Protein AF-A0A7L4PPY2-F1 (afdb_monomer_lite)

Radius of gyration: 16.48 Å; chains: 1; bounding box: 42×37×36 Å

Sequence (113 aa):
IPYRKADNPEDILLNRLQERSSSKNKFLLPSSKRNIVNFEDAFNGNDISLKKKLEDFGLSKDSAEYITCPQKEECICKKCQKKYSSSSERIREMRRRLYEIKGFNREVCPYTH

Secondary structure (DSSP, 8-state):
-GGG--SSHHHHHHHHHHHHHHHBTTTB--TT--S---HHHHHTSS-HHHHHHHHHTT--HHHHHHHHGGGSSS-SSS---S---SHHHHHHHHHHHHHHHTT--GGG-----

Foldseek 3Di:
DVLVPDPDPVSSVVVVVVVCVVCDLLPDDPPPDPDDLDLCCLQVNDPVVSVVSCVSSVDDNLLSLVLCQLVDPDRPNVPDPDHDDDPVVSVVSSSVSSCVSSVNDPVPDPPPD

Structure (mmCIF, N/CA/C/O backbone):
data_AF-A0A7L4PPY2-F1
#
_entry.id   AF-A0A7L4PPY2-F1
#
loop_
_atom_site.group_PDB
_atom_site.id
_atom_site.type_symbol
_atom_site.label_atom_id
_atom_site.label_alt_id
_atom_site.label_comp_id
_atom_site.label_asym_id
_atom_site.label_entity_id
_atom_site.label_seq_id
_atom_site.pdbx_PDB_ins_code
_atom_site.Cartn_x
_atom_site.Cartn_y
_atom_site.Cartn_z
_atom_site.occupancy
_atom_site.B_iso_or_equiv
_atom_site.auth_seq_id
_a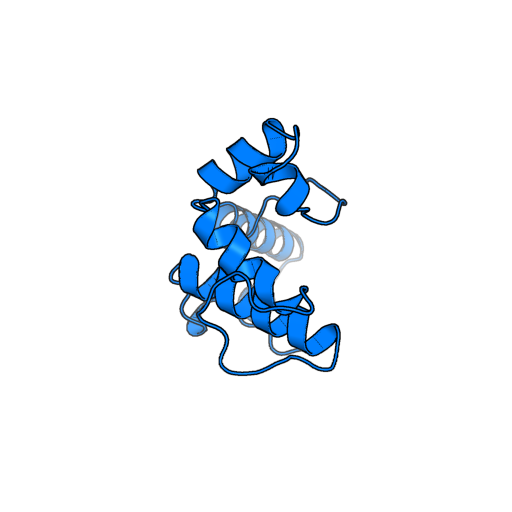tom_site.auth_comp_id
_atom_site.auth_asym_id
_atom_site.auth_atom_id
_atom_site.pdbx_PDB_model_num
ATOM 1 N N . ILE A 1 1 ? 13.261 -20.410 -9.575 1.00 48.38 1 ILE A N 1
ATOM 2 C CA . ILE A 1 1 ? 13.076 -18.979 -9.904 1.00 48.38 1 ILE A CA 1
ATOM 3 C C . ILE A 1 1 ? 13.901 -18.676 -11.152 1.00 48.38 1 ILE A C 1
ATOM 5 O O . ILE A 1 1 ? 15.092 -18.978 -11.113 1.00 48.38 1 ILE A O 1
ATOM 9 N N . PRO A 1 2 ? 13.290 -18.213 -12.255 1.00 47.38 2 PRO A N 1
ATOM 10 C CA . PRO A 1 2 ? 13.907 -18.199 -13.587 1.00 47.38 2 PRO A CA 1
ATOM 11 C C . PRO A 1 2 ? 15.272 -17.489 -13.663 1.00 47.38 2 PRO A C 1
ATOM 13 O O . PRO A 1 2 ? 16.171 -17.998 -14.318 1.00 47.38 2 PRO A O 1
ATOM 16 N N . TYR A 1 3 ? 15.510 -16.433 -12.878 1.00 49.19 3 TYR A N 1
ATOM 17 C CA . TYR A 1 3 ? 16.800 -15.720 -12.834 1.00 49.19 3 TYR A CA 1
ATOM 18 C C . TYR A 1 3 ? 17.972 -16.479 -12.181 1.00 49.19 3 TYR A C 1
ATOM 20 O O . TYR A 1 3 ? 19.083 -15.956 -12.132 1.00 49.19 3 TYR A O 1
ATOM 28 N N . ARG A 1 4 ? 17.754 -17.677 -11.616 1.00 50.81 4 ARG A N 1
ATOM 29 C CA . ARG A 1 4 ? 18.848 -18.531 -11.106 1.00 50.81 4 ARG A CA 1
ATOM 30 C C . ARG A 1 4 ? 19.474 -19.415 -12.196 1.00 50.81 4 ARG A C 1
ATOM 32 O O . ARG A 1 4 ? 20.427 -20.119 -11.893 1.00 50.81 4 ARG A O 1
ATOM 39 N N . LYS A 1 5 ? 18.941 -19.399 -13.424 1.00 55.16 5 LYS A N 1
ATOM 40 C CA . LYS A 1 5 ? 19.455 -20.147 -14.584 1.00 55.16 5 LYS A CA 1
ATOM 41 C C . LYS A 1 5 ? 19.969 -19.187 -15.667 1.00 55.16 5 LYS A C 1
ATOM 43 O O . LYS A 1 5 ? 19.440 -19.181 -16.770 1.00 55.16 5 LYS A O 1
ATOM 48 N N . ALA A 1 6 ? 20.915 -18.321 -15.323 1.00 62.16 6 ALA A N 1
ATOM 49 C CA . ALA A 1 6 ? 21.624 -17.502 -16.305 1.00 62.16 6 ALA A CA 1
ATOM 50 C C . ALA A 1 6 ? 23.102 -17.897 -16.286 1.00 62.16 6 ALA A C 1
ATOM 52 O O . ALA A 1 6 ? 23.649 -18.147 -15.209 1.00 62.16 6 ALA A O 1
ATOM 53 N N . ASP A 1 7 ? 23.710 -17.977 -17.466 1.00 68.88 7 ASP A N 1
ATOM 54 C CA . ASP A 1 7 ? 25.051 -18.540 -17.643 1.00 68.88 7 ASP A CA 1
ATOM 55 C C . ASP A 1 7 ? 26.161 -17.580 -17.197 1.00 68.88 7 ASP A C 1
ATOM 57 O O . ASP A 1 7 ? 27.268 -18.020 -16.886 1.00 68.88 7 ASP A O 1
ATOM 61 N N . ASN A 1 8 ? 25.869 -16.274 -17.108 1.00 77.88 8 ASN A N 1
ATOM 62 C CA . ASN A 1 8 ? 26.826 -15.265 -16.670 1.00 77.88 8 ASN A CA 1
ATOM 63 C C . ASN A 1 8 ? 26.270 -14.353 -15.538 1.00 77.88 8 ASN A C 1
ATOM 65 O O . ASN A 1 8 ? 25.053 -14.184 -15.392 1.00 77.88 8 ASN A O 1
ATOM 69 N N . PRO A 1 9 ? 27.143 -13.744 -14.711 1.00 77.12 9 PRO A N 1
ATOM 70 C CA . PRO A 1 9 ? 26.728 -12.848 -13.625 1.00 77.12 9 PRO A CA 1
ATOM 71 C C . PRO A 1 9 ? 26.066 -11.535 -14.079 1.00 77.12 9 PRO A C 1
ATOM 73 O O . PRO A 1 9 ? 25.251 -10.973 -13.342 1.00 77.12 9 PRO A O 1
ATOM 76 N N . GLU A 1 10 ? 26.408 -11.032 -15.264 1.00 81.50 10 GLU A N 1
ATOM 77 C CA . GLU A 1 10 ? 25.897 -9.767 -15.811 1.00 81.50 10 GLU A CA 1
ATOM 78 C C . GLU A 1 10 ? 24.419 -9.889 -16.213 1.00 81.50 10 GLU A C 1
ATOM 80 O O . GLU A 1 10 ? 23.604 -9.028 -15.880 1.00 81.50 10 GLU A O 1
ATOM 85 N N . ASP A 1 11 ? 24.037 -11.022 -16.788 1.00 78.31 11 ASP A N 1
ATOM 86 C CA . ASP A 1 11 ? 22.679 -11.414 -17.141 1.00 78.31 11 ASP A CA 1
ATOM 87 C C . ASP A 1 11 ? 21.825 -11.585 -15.890 1.00 78.31 11 ASP A C 1
ATOM 89 O O . ASP A 1 11 ? 20.656 -11.202 -15.873 1.00 78.31 11 ASP A O 1
ATOM 93 N N . ILE A 1 12 ? 22.392 -12.102 -14.792 1.00 75.00 12 ILE A N 1
ATOM 94 C CA . ILE A 1 12 ? 21.688 -12.148 -13.502 1.00 75.00 12 ILE A CA 1
ATOM 95 C C . ILE A 1 12 ? 21.349 -10.726 -13.037 1.00 75.00 12 ILE A C 1
ATOM 97 O O . ILE A 1 12 ? 20.238 -10.483 -12.552 1.00 75.00 12 ILE A O 1
ATOM 101 N N . LEU A 1 13 ? 22.283 -9.779 -13.165 1.00 78.00 13 LEU A N 1
ATOM 102 C CA . LEU A 1 13 ? 22.049 -8.382 -12.794 1.00 78.00 13 LEU A CA 1
ATOM 103 C C . LEU A 1 13 ? 21.009 -7.730 -13.710 1.00 78.00 13 LEU A C 1
ATOM 105 O O . LEU A 1 13 ? 20.082 -7.090 -13.205 1.00 78.00 13 LEU A O 1
ATOM 109 N N . LEU A 1 14 ? 21.112 -7.934 -15.024 1.00 81.00 14 LEU A N 1
ATOM 110 C CA . LEU A 1 14 ? 20.196 -7.370 -16.012 1.00 81.00 14 LEU A CA 1
ATOM 111 C C . LEU A 1 14 ? 18.769 -7.912 -15.839 1.00 81.00 14 LEU A C 1
ATOM 113 O O . LEU A 1 14 ? 17.819 -7.132 -15.755 1.00 81.00 14 LEU A O 1
ATOM 117 N N . ASN A 1 15 ? 18.621 -9.229 -15.671 1.00 76.62 15 ASN A N 1
ATOM 118 C CA . ASN A 1 15 ? 17.334 -9.883 -15.431 1.00 76.62 15 ASN A CA 1
ATOM 119 C C . ASN A 1 15 ? 16.685 -9.389 -14.130 1.00 76.62 15 ASN A C 1
ATOM 121 O O . ASN A 1 15 ? 15.493 -9.082 -14.102 1.00 76.62 15 ASN A O 1
ATOM 125 N N . ARG A 1 16 ? 17.469 -9.214 -13.054 1.00 71.88 16 ARG A N 1
ATOM 126 C CA . ARG A 1 16 ? 16.971 -8.612 -11.803 1.00 71.88 16 ARG A CA 1
ATOM 127 C C . ARG A 1 16 ? 16.540 -7.160 -11.986 1.00 71.88 16 ARG A C 1
ATOM 129 O O . ARG A 1 16 ? 15.571 -6.731 -11.359 1.00 71.88 16 ARG A O 1
ATOM 136 N N . LEU A 1 17 ? 17.259 -6.378 -12.790 1.00 77.88 17 LEU A N 1
ATOM 137 C CA . LEU A 1 17 ? 16.894 -4.991 -13.081 1.00 77.88 17 LEU A CA 1
ATOM 138 C C . LEU A 1 17 ? 15.602 -4.914 -13.902 1.00 77.88 17 LEU A C 1
ATOM 140 O O . LEU A 1 17 ? 14.754 -4.079 -13.587 1.00 77.88 17 LEU A O 1
ATOM 144 N N . GLN A 1 18 ? 15.415 -5.806 -14.878 1.00 76.31 18 GLN A N 1
ATOM 145 C CA . GLN A 1 18 ? 14.185 -5.912 -15.668 1.00 76.31 18 GLN A CA 1
ATOM 146 C C . GLN A 1 18 ? 12.982 -6.385 -14.837 1.00 76.31 18 GLN A C 1
ATOM 148 O O . GLN A 1 18 ? 11.899 -5.805 -14.935 1.00 76.31 18 GLN A O 1
ATOM 153 N N . GLU A 1 19 ? 13.141 -7.379 -13.959 1.00 71.50 19 GLU A N 1
ATOM 154 C CA . GLU A 1 19 ? 12.077 -7.771 -13.019 1.00 71.50 19 GLU A CA 1
ATOM 155 C C . GLU A 1 19 ? 11.699 -6.611 -12.092 1.00 71.50 19 GLU A C 1
ATOM 157 O O . GLU A 1 19 ? 10.519 -6.328 -11.866 1.00 71.50 19 GLU A O 1
ATOM 162 N N . ARG A 1 20 ? 12.699 -5.889 -11.571 1.00 69.44 20 ARG A N 1
ATOM 163 C CA . ARG A 1 20 ? 12.456 -4.720 -10.721 1.00 69.44 20 ARG A CA 1
ATOM 164 C C . ARG A 1 20 ? 11.738 -3.616 -11.480 1.00 69.44 20 ARG A C 1
ATOM 166 O O . ARG A 1 20 ? 10.800 -3.053 -10.929 1.00 69.44 20 ARG A O 1
ATOM 173 N N . SER A 1 21 ? 12.155 -3.287 -12.702 1.00 71.56 21 SER A N 1
ATOM 174 C CA . SER A 1 21 ? 11.536 -2.215 -13.488 1.00 71.56 21 SER A CA 1
ATOM 175 C C . SER A 1 21 ? 10.103 -2.560 -13.894 1.00 71.56 21 SER A C 1
ATOM 177 O O . SER A 1 21 ? 9.223 -1.713 -13.760 1.00 71.56 21 SER A O 1
ATOM 179 N N . SER A 1 22 ? 9.849 -3.808 -14.296 1.00 68.94 22 SER A N 1
ATOM 180 C CA . SER A 1 22 ? 8.514 -4.292 -14.666 1.00 68.94 22 SER A CA 1
ATOM 181 C C . SER A 1 22 ? 7.553 -4.381 -13.476 1.00 68.94 22 SER A C 1
ATOM 183 O O . SER A 1 22 ? 6.358 -4.131 -13.642 1.00 68.94 22 SER A O 1
ATOM 185 N N . SER A 1 23 ? 8.062 -4.675 -12.275 1.00 66.44 23 SER A N 1
ATOM 186 C CA . SER A 1 23 ? 7.264 -4.784 -11.042 1.00 66.44 23 SER A CA 1
ATOM 187 C C . SER A 1 23 ? 7.073 -3.453 -10.306 1.00 66.44 23 SER A C 1
ATOM 189 O O . SER A 1 23 ? 6.129 -3.299 -9.519 1.00 66.44 23 SER A O 1
ATOM 191 N N . LYS A 1 24 ? 7.970 -2.485 -10.523 1.00 66.50 24 LYS A N 1
ATOM 192 C CA . LYS A 1 24 ? 7.943 -1.167 -9.879 1.00 66.50 24 LYS A CA 1
ATOM 193 C C . LYS A 1 24 ? 6.678 -0.414 -10.273 1.00 66.50 24 LYS A C 1
ATOM 195 O O . LYS A 1 24 ? 6.273 -0.422 -11.430 1.00 66.50 24 LYS A O 1
ATOM 200 N N . ASN A 1 25 ? 6.047 0.232 -9.299 1.00 64.19 25 ASN A N 1
ATOM 201 C CA . ASN A 1 25 ? 4.787 0.975 -9.426 1.00 64.19 25 ASN A CA 1
ATOM 202 C C . ASN A 1 25 ? 3.546 0.132 -9.790 1.00 64.19 25 ASN A C 1
ATOM 204 O O . ASN A 1 25 ? 2.428 0.552 -9.505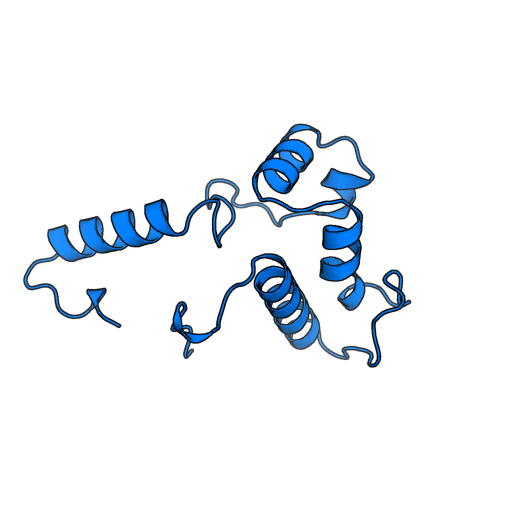 1.00 64.19 25 ASN A O 1
ATOM 208 N N . LYS A 1 26 ? 3.719 -1.074 -10.344 1.00 65.62 26 LYS A N 1
ATOM 209 C CA . LYS A 1 26 ? 2.630 -2.034 -10.561 1.00 65.62 26 LYS A CA 1
ATOM 210 C C . LYS A 1 26 ? 2.331 -2.850 -9.309 1.00 65.62 26 LYS A C 1
ATOM 212 O O . LYS A 1 26 ? 1.171 -2.973 -8.937 1.00 65.62 26 LYS A O 1
ATOM 217 N N . PHE A 1 27 ? 3.364 -3.367 -8.643 1.00 63.84 27 PHE A N 1
ATOM 218 C CA . PHE A 1 27 ? 3.215 -4.312 -7.526 1.00 63.84 27 PHE A CA 1
ATOM 219 C C . PHE A 1 27 ? 4.100 -3.991 -6.325 1.00 63.84 27 PHE A C 1
ATOM 221 O O . PHE A 1 27 ? 3.780 -4.371 -5.200 1.00 63.84 27 PHE A O 1
ATOM 228 N N . LEU A 1 28 ? 5.200 -3.270 -6.547 1.00 66.12 28 LEU A N 1
ATOM 229 C CA . LEU A 1 28 ? 6.131 -2.864 -5.502 1.00 66.12 28 LEU A CA 1
ATOM 230 C C . LEU A 1 28 ? 6.300 -1.348 -5.498 1.00 66.12 28 LEU A C 1
ATOM 232 O O . LEU A 1 28 ? 6.495 -0.726 -6.549 1.00 66.12 28 LEU A O 1
ATOM 236 N N . LEU A 1 29 ? 6.268 -0.765 -4.299 1.00 66.69 29 LEU A N 1
ATOM 237 C CA . LEU A 1 29 ? 6.647 0.629 -4.109 1.00 66.69 29 LEU A CA 1
ATOM 238 C C . LEU A 1 29 ? 8.135 0.815 -4.461 1.00 66.69 29 LEU A C 1
ATOM 240 O O . LEU A 1 29 ? 8.941 -0.096 -4.238 1.00 66.69 29 LEU A O 1
ATOM 244 N N . PRO A 1 30 ? 8.530 1.978 -5.009 1.00 59.66 30 PRO A N 1
ATOM 245 C CA . PRO A 1 30 ? 9.926 2.276 -5.307 1.00 59.66 30 PRO A CA 1
ATOM 246 C C . PRO A 1 30 ? 10.827 2.052 -4.086 1.00 59.66 30 PRO A C 1
ATOM 248 O O . PRO A 1 30 ? 10.632 2.676 -3.046 1.00 59.66 30 PRO A O 1
ATOM 251 N N . SER A 1 31 ? 11.871 1.230 -4.229 1.00 53.44 31 SER A N 1
ATOM 252 C CA . SER A 1 31 ? 12.838 0.931 -3.156 1.00 53.44 31 SER A CA 1
ATOM 253 C C . SER A 1 31 ? 13.709 2.127 -2.735 1.00 53.44 31 SER A C 1
ATOM 255 O O . SER A 1 31 ? 14.620 1.973 -1.927 1.00 53.44 31 SER A O 1
ATOM 257 N N . SER A 1 32 ? 13.497 3.308 -3.323 1.00 49.28 32 SER A N 1
ATOM 258 C CA . SER A 1 32 ? 14.324 4.499 -3.118 1.00 49.28 32 SER A CA 1
ATOM 259 C C . SER A 1 32 ? 14.094 5.195 -1.775 1.00 49.28 32 SER A C 1
ATOM 261 O O . SER A 1 32 ? 14.885 6.064 -1.418 1.00 49.28 32 SER A O 1
ATOM 263 N N . LYS A 1 33 ? 13.081 4.807 -0.989 1.00 50.06 33 LYS A N 1
ATOM 264 C CA . LYS A 1 33 ? 13.024 5.160 0.436 1.00 50.06 33 LYS A CA 1
ATOM 265 C C . LYS A 1 33 ? 13.443 3.950 1.275 1.00 50.06 33 LYS A C 1
ATOM 267 O O . LYS A 1 33 ? 12.774 2.925 1.274 1.00 50.06 33 LYS A O 1
ATOM 272 N N . ARG A 1 34 ? 14.527 4.117 2.043 1.00 48.44 34 ARG A N 1
ATOM 273 C CA . ARG A 1 34 ? 14.917 3.239 3.166 1.00 48.44 34 ARG A CA 1
ATOM 274 C C . ARG A 1 34 ? 13.982 3.382 4.381 1.00 48.44 34 ARG A C 1
ATOM 276 O O . ARG A 1 34 ? 14.186 2.707 5.382 1.00 48.44 34 ARG A O 1
ATOM 283 N N . ASN A 1 35 ? 12.979 4.259 4.298 1.00 54.38 35 ASN A N 1
ATOM 284 C CA . ASN A 1 35 ? 12.079 4.584 5.399 1.00 54.38 35 ASN A CA 1
ATOM 285 C C . ASN A 1 35 ? 10.779 3.787 5.290 1.00 54.38 35 ASN A C 1
ATOM 287 O O . ASN A 1 35 ? 10.243 3.599 4.196 1.00 54.38 35 ASN A O 1
ATOM 291 N N . ILE A 1 36 ? 10.279 3.355 6.447 1.00 65.19 36 ILE A N 1
ATOM 292 C CA . ILE A 1 36 ? 8.992 2.675 6.600 1.00 65.19 36 ILE A CA 1
ATOM 293 C C . ILE A 1 36 ? 7.897 3.554 5.981 1.00 65.19 36 ILE A C 1
ATOM 295 O O . ILE A 1 36 ? 7.839 4.757 6.228 1.00 65.19 36 ILE A O 1
ATOM 299 N N . VAL A 1 37 ? 7.047 2.960 5.143 1.00 73.62 37 VAL A N 1
ATOM 300 C CA . VAL A 1 37 ? 5.909 3.660 4.535 1.00 73.62 37 VAL A CA 1
ATOM 301 C C . VAL A 1 37 ? 4.896 3.959 5.636 1.00 73.62 37 VAL A C 1
ATOM 303 O O . VAL A 1 37 ? 4.268 3.035 6.152 1.00 73.62 37 VAL A O 1
ATOM 306 N N . ASN A 1 38 ? 4.741 5.235 5.993 1.00 80.69 38 ASN A N 1
ATOM 307 C CA . ASN A 1 38 ? 3.708 5.674 6.922 1.00 80.69 38 ASN A CA 1
ATOM 308 C C . ASN A 1 38 ? 2.476 6.152 6.145 1.00 80.69 38 ASN A C 1
ATOM 310 O O . ASN A 1 38 ? 2.452 7.250 5.593 1.00 80.69 38 ASN A O 1
ATOM 314 N N . PHE A 1 39 ? 1.456 5.299 6.081 1.00 80.12 39 PHE A N 1
ATOM 315 C CA . PHE A 1 39 ? 0.194 5.621 5.420 1.00 80.12 39 PHE A CA 1
ATOM 316 C C . PHE A 1 39 ? -0.597 6.704 6.163 1.00 80.12 39 PHE A C 1
ATOM 318 O O . PHE A 1 39 ? -1.306 7.475 5.522 1.00 80.12 39 PHE A O 1
ATOM 325 N N . GLU A 1 40 ? -0.475 6.790 7.489 1.00 78.44 40 GLU A N 1
ATOM 326 C CA . GLU A 1 40 ? -1.197 7.803 8.264 1.00 78.44 40 GLU A CA 1
ATOM 327 C C . GLU A 1 40 ? -0.652 9.195 7.970 1.00 78.44 40 GLU A C 1
ATOM 329 O O . GLU A 1 40 ? -1.423 10.083 7.618 1.00 78.44 40 GLU A O 1
ATOM 334 N N . ASP A 1 41 ? 0.671 9.366 7.988 1.00 81.50 41 ASP A N 1
ATOM 335 C CA . ASP A 1 41 ? 1.300 10.650 7.650 1.00 81.50 41 ASP A CA 1
ATOM 336 C C . ASP A 1 41 ? 1.031 11.064 6.197 1.00 81.50 41 ASP A C 1
ATOM 338 O O . ASP A 1 41 ? 0.952 12.254 5.892 1.00 81.50 41 ASP A O 1
ATOM 342 N N . ALA A 1 42 ? 0.874 10.088 5.297 1.00 82.25 42 ALA A N 1
ATOM 343 C CA . ALA A 1 42 ? 0.583 10.343 3.893 1.00 82.25 42 ALA A CA 1
ATOM 344 C C . ALA A 1 42 ? -0.860 10.821 3.659 1.00 82.25 42 ALA A C 1
ATOM 346 O O . ALA A 1 42 ? -1.081 11.728 2.862 1.00 82.25 42 ALA A O 1
ATOM 347 N N . PHE A 1 43 ? -1.853 10.209 4.315 1.00 82.38 43 PHE A N 1
ATOM 348 C CA . PHE A 1 43 ? -3.271 10.492 4.039 1.00 82.38 43 PHE A CA 1
ATOM 349 C C . PHE A 1 43 ? -3.948 11.415 5.057 1.00 82.38 43 PHE A C 1
ATOM 351 O O . PHE A 1 43 ? -4.932 12.069 4.709 1.00 82.38 43 PHE A O 1
ATOM 358 N N . ASN A 1 44 ? -3.434 11.478 6.285 1.00 79.50 44 ASN A N 1
ATOM 359 C CA . ASN A 1 44 ? -3.946 12.319 7.370 1.00 79.50 44 ASN A CA 1
ATOM 360 C C . ASN A 1 44 ? -2.940 13.396 7.813 1.00 79.50 44 ASN A C 1
ATOM 362 O O . ASN A 1 44 ? -3.335 14.341 8.490 1.00 79.50 44 ASN A O 1
ATOM 366 N N . GLY A 1 45 ? -1.662 13.255 7.452 1.00 79.12 45 GLY A N 1
ATOM 367 C CA . GLY A 1 45 ? -0.613 14.234 7.730 1.00 79.12 45 GLY A CA 1
ATOM 368 C C . GLY A 1 45 ? -0.302 15.151 6.542 1.00 79.12 45 GLY A C 1
ATOM 369 O O . GLY A 1 45 ? -1.095 15.311 5.615 1.00 79.12 45 GLY A O 1
ATOM 370 N N . ASN A 1 46 ? 0.892 15.750 6.579 1.00 80.50 46 ASN A N 1
ATOM 371 C CA . ASN A 1 46 ? 1.351 16.748 5.605 1.00 80.50 46 ASN A CA 1
ATOM 372 C C . ASN A 1 46 ? 2.375 16.205 4.581 1.00 80.50 46 ASN A C 1
ATOM 374 O O . ASN A 1 46 ? 2.965 16.997 3.843 1.00 80.50 46 ASN A O 1
ATOM 378 N N . ASP A 1 47 ? 2.623 14.887 4.497 1.00 84.12 47 ASP A N 1
ATOM 379 C CA . ASP A 1 47 ? 3.570 14.330 3.508 1.00 84.12 47 ASP A CA 1
ATOM 380 C C . ASP A 1 47 ? 2.917 14.200 2.118 1.00 84.12 47 ASP A C 1
ATOM 382 O O . ASP A 1 47 ? 2.581 13.114 1.639 1.00 84.12 47 ASP A O 1
ATOM 386 N N . ILE A 1 48 ? 2.767 15.344 1.443 1.00 83.56 48 ILE A N 1
ATOM 387 C CA . ILE A 1 48 ? 2.182 15.456 0.097 1.00 83.56 48 ILE A CA 1
ATOM 388 C C . ILE A 1 48 ? 2.980 14.636 -0.932 1.00 83.56 48 ILE A C 1
ATOM 390 O O . ILE A 1 48 ? 2.406 14.070 -1.864 1.00 83.56 48 ILE A O 1
ATOM 394 N N . SER A 1 49 ? 4.306 14.532 -0.771 1.00 83.38 49 SER A N 1
ATOM 395 C CA . SER A 1 49 ? 5.153 13.760 -1.689 1.00 83.38 49 SER A CA 1
ATOM 396 C C . SER A 1 49 ? 4.863 12.267 -1.596 1.00 83.38 49 SER A C 1
ATOM 398 O O . SER A 1 49 ? 4.792 11.579 -2.619 1.00 83.38 49 SER A O 1
ATOM 400 N N . LEU A 1 50 ? 4.713 11.753 -0.373 1.00 82.44 50 LEU A N 1
ATOM 401 C CA . LEU A 1 50 ? 4.352 10.362 -0.146 1.00 82.44 50 LEU A CA 1
ATOM 402 C C . LEU A 1 50 ? 2.915 10.098 -0.586 1.00 82.44 50 LEU A C 1
ATOM 404 O O . LEU A 1 50 ? 2.696 9.118 -1.293 1.00 82.44 50 LEU A O 1
ATOM 408 N N . LYS A 1 51 ? 1.979 10.997 -0.260 1.00 85.50 51 LYS A N 1
ATOM 409 C CA . LYS A 1 51 ? 0.586 10.918 -0.707 1.00 85.50 51 LYS A CA 1
ATOM 410 C C . LYS A 1 51 ? 0.488 10.734 -2.218 1.00 85.50 51 LYS A C 1
ATOM 412 O O . LYS A 1 51 ? -0.032 9.718 -2.667 1.00 85.50 51 LYS A O 1
ATOM 417 N N . LYS A 1 52 ? 1.082 11.651 -2.990 1.00 84.25 52 LYS A N 1
ATOM 418 C CA . LYS A 1 52 ? 1.038 11.611 -4.457 1.00 84.25 52 LYS A CA 1
ATOM 419 C C . LYS A 1 52 ? 1.602 10.303 -5.011 1.00 84.25 52 LYS A C 1
ATOM 421 O O . LYS A 1 52 ? 1.034 9.727 -5.921 1.00 84.25 52 LYS A O 1
ATOM 426 N N . LYS A 1 53 ? 2.680 9.776 -4.423 1.00 81.31 53 LYS A N 1
ATOM 427 C CA . LYS A 1 53 ? 3.253 8.486 -4.843 1.00 81.31 53 LYS A CA 1
ATOM 428 C C . LYS A 1 53 ? 2.349 7.301 -4.533 1.00 81.31 53 LYS A C 1
ATOM 430 O O . LYS A 1 53 ? 2.338 6.349 -5.304 1.00 81.31 53 LYS A O 1
ATOM 435 N N . LEU A 1 54 ? 1.662 7.312 -3.392 1.00 83.75 54 LEU A N 1
ATOM 436 C CA . LEU A 1 54 ? 0.706 6.261 -3.046 1.00 83.75 54 LEU A CA 1
ATOM 437 C C . LEU A 1 54 ? -0.519 6.332 -3.965 1.00 83.75 54 LEU A C 1
ATOM 439 O O . LEU A 1 54 ? -0.977 5.291 -4.425 1.00 83.75 54 LEU A O 1
ATOM 443 N N . GLU A 1 55 ? -0.970 7.537 -4.312 1.00 85.69 55 GLU A N 1
ATOM 444 C CA . GLU A 1 55 ? -2.023 7.765 -5.307 1.00 85.69 55 GLU A CA 1
ATOM 445 C C . GLU A 1 55 ? -1.589 7.313 -6.711 1.00 85.69 55 GLU A C 1
ATOM 447 O O . GLU A 1 55 ? -2.316 6.556 -7.349 1.00 85.69 55 GLU A O 1
ATOM 452 N N . ASP A 1 56 ? -0.372 7.653 -7.156 1.00 82.81 56 ASP A N 1
ATOM 453 C CA . ASP A 1 56 ? 0.231 7.156 -8.406 1.00 82.81 56 ASP A CA 1
ATOM 454 C C . ASP A 1 56 ? 0.381 5.622 -8.386 1.00 82.81 56 ASP A C 1
ATOM 456 O O . ASP A 1 56 ? 0.299 4.947 -9.414 1.00 82.81 56 ASP A O 1
ATOM 460 N N . PHE A 1 57 ? 0.583 5.047 -7.197 1.00 79.12 57 PHE A N 1
ATOM 461 C CA . PHE A 1 57 ? 0.585 3.604 -6.970 1.00 79.12 57 PHE A CA 1
ATOM 462 C C . PHE A 1 57 ? -0.833 3.003 -6.951 1.00 79.12 57 PHE A C 1
ATOM 464 O O . PHE A 1 57 ? -0.981 1.786 -6.836 1.00 79.12 57 PHE A O 1
ATOM 471 N N . GLY A 1 58 ? -1.885 3.805 -7.101 1.00 81.19 58 GLY A N 1
ATOM 472 C CA . GLY A 1 58 ? -3.282 3.374 -7.120 1.00 81.19 58 GLY A CA 1
ATOM 473 C C . GLY A 1 58 ? -3.870 3.105 -5.736 1.00 81.19 58 GLY A C 1
ATOM 474 O O . GLY A 1 58 ? -4.798 2.309 -5.619 1.00 81.19 58 GLY A O 1
ATOM 475 N N . LEU A 1 59 ? -3.320 3.709 -4.682 1.00 86.25 59 LEU A N 1
ATOM 476 C CA . LEU A 1 59 ? -3.861 3.625 -3.329 1.00 86.25 59 LEU A CA 1
ATOM 477 C C . LEU A 1 59 ? -4.617 4.902 -2.984 1.00 86.25 59 LEU A C 1
ATOM 479 O O . LEU A 1 59 ? -4.054 5.993 -2.976 1.00 86.25 59 LEU A O 1
ATOM 483 N N . SER A 1 60 ? -5.890 4.735 -2.643 1.00 87.50 60 SER A N 1
ATOM 484 C CA . SER A 1 60 ? -6.705 5.778 -2.029 1.00 87.50 60 SER A CA 1
ATOM 485 C C . SER A 1 60 ? -6.545 5.784 -0.509 1.00 87.50 60 SER A C 1
ATOM 487 O O . SER A 1 60 ? -6.030 4.829 0.082 1.00 87.50 60 SER A O 1
ATOM 489 N N . LYS A 1 61 ? -7.068 6.830 0.137 1.00 86.44 61 LYS A N 1
ATOM 490 C CA . LYS A 1 61 ? -7.187 6.892 1.597 1.00 86.44 61 LYS A CA 1
ATOM 491 C C . LYS A 1 61 ? -7.920 5.668 2.163 1.00 86.44 61 LYS A C 1
ATOM 493 O O . LYS A 1 61 ? -7.379 4.993 3.031 1.00 86.44 61 LYS A O 1
ATOM 498 N N . ASP A 1 62 ? -9.068 5.304 1.593 1.00 87.44 62 ASP A N 1
ATOM 499 C CA . ASP A 1 62 ? -9.844 4.129 2.022 1.00 87.44 62 ASP A CA 1
ATOM 500 C C . ASP A 1 62 ? -9.050 2.822 1.884 1.00 87.44 62 ASP A C 1
ATOM 502 O O . ASP A 1 62 ? -9.103 1.937 2.741 1.00 87.44 62 ASP A O 1
ATOM 506 N N . SER A 1 63 ? -8.276 2.703 0.800 1.00 87.38 63 SER A N 1
ATOM 507 C CA . SER A 1 63 ? -7.401 1.552 0.561 1.00 87.38 63 SER A CA 1
ATOM 508 C C . SER A 1 63 ? -6.299 1.481 1.614 1.00 87.38 63 SER A C 1
ATOM 510 O O . SER A 1 63 ? -5.987 0.406 2.122 1.00 87.38 63 SER A O 1
ATOM 512 N N . ALA A 1 64 ? -5.726 2.629 1.971 1.00 85.94 64 ALA A N 1
ATOM 513 C CA . ALA A 1 64 ? -4.695 2.736 2.987 1.00 85.94 64 ALA A CA 1
ATOM 514 C C . ALA A 1 64 ? -5.228 2.404 4.385 1.00 85.94 64 ALA A C 1
ATOM 516 O O . ALA A 1 64 ? -4.601 1.613 5.083 1.00 85.94 64 ALA A O 1
ATOM 517 N N . GLU A 1 65 ? -6.403 2.911 4.764 1.00 88.38 65 GLU A N 1
ATOM 518 C CA . GLU A 1 65 ? -7.076 2.565 6.024 1.00 88.38 65 GLU A CA 1
ATOM 519 C C . GLU A 1 65 ? -7.415 1.073 6.090 1.00 88.38 65 GLU A C 1
ATOM 521 O O . GLU A 1 65 ? -7.228 0.415 7.117 1.00 88.38 65 GLU A O 1
ATOM 526 N N . TYR A 1 66 ? -7.857 0.493 4.973 1.00 89.69 66 TYR A N 1
ATOM 527 C CA . TYR A 1 66 ? -8.052 -0.946 4.875 1.00 89.69 66 TYR A CA 1
ATOM 528 C C . TYR A 1 66 ? -6.741 -1.718 5.069 1.00 89.69 66 TYR A C 1
ATOM 530 O O . TYR A 1 66 ? -6.726 -2.700 5.818 1.00 89.69 66 TYR A O 1
ATOM 538 N N . ILE A 1 67 ? -5.643 -1.278 4.446 1.00 87.94 67 ILE A N 1
ATOM 539 C CA . ILE A 1 67 ? -4.323 -1.901 4.591 1.00 87.94 67 ILE A CA 1
ATOM 540 C C . ILE A 1 67 ? -3.821 -1.786 6.030 1.00 87.94 67 ILE A C 1
ATOM 542 O O . ILE A 1 67 ? -3.370 -2.795 6.557 1.00 87.94 67 ILE A O 1
ATOM 546 N N . THR A 1 68 ? -3.898 -0.618 6.675 1.00 87.94 68 THR A N 1
ATOM 547 C CA . THR A 1 68 ? -3.318 -0.372 8.010 1.00 87.94 68 THR A CA 1
ATOM 548 C C . THR A 1 68 ? -4.183 -0.825 9.170 1.00 87.94 68 THR A C 1
ATOM 550 O O . THR A 1 68 ? -3.659 -1.007 10.267 1.00 87.94 68 THR A O 1
ATOM 553 N N . CYS A 1 69 ? -5.475 -1.082 8.957 1.00 89.12 69 CYS A N 1
ATOM 554 C CA . CYS A 1 69 ? -6.386 -1.520 10.012 1.00 89.12 69 CYS A CA 1
ATOM 555 C C . CYS A 1 69 ? -5.858 -2.668 10.906 1.00 89.12 69 CYS A C 1
ATOM 557 O O . CYS A 1 69 ? -6.098 -2.597 12.109 1.00 89.12 69 CYS A O 1
ATOM 559 N N . PRO A 1 70 ? -5.117 -3.690 10.419 1.00 88.38 70 PRO A N 1
ATOM 560 C CA . PRO A 1 70 ? -4.520 -4.716 11.280 1.00 88.38 70 PRO A CA 1
ATOM 561 C C . PRO A 1 70 ? -3.558 -4.183 12.354 1.00 88.38 70 PRO A C 1
ATOM 563 O O . PRO A 1 70 ? -3.311 -4.886 13.329 1.00 88.38 70 PRO A O 1
ATOM 566 N N . GLN A 1 71 ? -2.990 -2.984 12.184 1.00 85.69 71 GLN A N 1
ATOM 567 C CA . GLN A 1 71 ? -2.101 -2.346 13.164 1.00 85.69 71 GLN A CA 1
ATOM 568 C C . GLN A 1 71 ? -2.847 -1.631 14.295 1.00 85.69 71 GLN A C 1
ATOM 570 O O . GLN A 1 71 ? -2.216 -1.276 15.287 1.00 85.69 71 GLN A O 1
ATOM 575 N N . LYS A 1 72 ? -4.157 -1.404 14.157 1.00 84.06 72 LYS A N 1
ATOM 576 C CA . LYS A 1 72 ? -4.974 -0.693 15.143 1.00 84.06 72 LYS A CA 1
ATOM 577 C C . LYS A 1 72 ? -5.621 -1.669 16.124 1.00 84.06 72 LYS A C 1
ATOM 579 O O . LYS A 1 72 ? -5.946 -2.801 15.768 1.00 84.06 72 LYS A O 1
ATOM 584 N N . GLU A 1 73 ? -5.813 -1.222 17.364 1.00 81.19 73 GLU A N 1
ATOM 585 C CA . GLU A 1 73 ? -6.503 -2.009 18.399 1.00 81.19 73 GLU A CA 1
ATOM 586 C C . GLU A 1 73 ? -7.994 -2.202 18.079 1.00 81.19 73 GLU A C 1
ATOM 588 O O . GLU A 1 73 ? -8.578 -3.262 18.355 1.00 81.19 73 GLU A O 1
ATOM 593 N N . GLU A 1 74 ? -8.577 -1.191 17.432 1.00 84.88 74 GLU A N 1
ATOM 594 C CA . GLU A 1 74 ? -9.955 -1.153 16.958 1.00 84.88 74 GLU A CA 1
ATOM 595 C C . GLU A 1 74 ? -10.030 -1.235 15.429 1.00 84.88 74 GLU A C 1
ATOM 597 O O . GLU A 1 74 ? -9.166 -0.741 14.697 1.00 84.88 74 GLU A O 1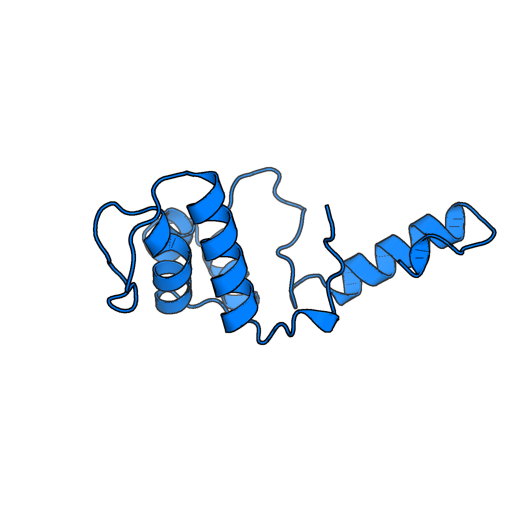
ATOM 602 N N . CYS A 1 75 ? -11.084 -1.881 14.921 1.00 85.44 75 CYS A N 1
ATOM 603 C CA . CYS A 1 75 ? -11.279 -2.015 13.483 1.00 85.44 75 CYS A CA 1
ATOM 604 C C . CYS A 1 75 ? -11.800 -0.706 12.879 1.00 85.44 75 CYS A C 1
ATOM 606 O O . CYS A 1 75 ? -12.982 -0.395 12.986 1.00 85.44 75 CYS A O 1
ATOM 608 N N . ILE A 1 76 ? -10.931 0.004 12.162 1.00 84.38 76 ILE A N 1
ATOM 609 C CA . ILE A 1 76 ? -11.298 1.234 11.446 1.00 84.38 76 ILE A CA 1
ATOM 610 C C . ILE A 1 76 ? -11.925 0.965 10.071 1.00 84.38 76 ILE A C 1
ATOM 612 O O . ILE A 1 76 ? -12.783 1.716 9.623 1.00 84.38 76 ILE A O 1
ATOM 616 N N . CYS A 1 77 ? -11.567 -0.141 9.406 1.00 82.88 77 CYS A N 1
ATOM 617 C CA . CYS A 1 77 ? -12.041 -0.413 8.045 1.00 82.88 77 CYS A CA 1
ATOM 618 C C . CYS A 1 77 ? -13.410 -1.107 7.978 1.00 82.88 77 CYS A C 1
ATOM 620 O O . CYS A 1 77 ? -13.889 -1.386 6.881 1.00 82.88 77 CYS A O 1
ATOM 622 N N . LYS A 1 78 ? -14.003 -1.462 9.129 1.00 83.25 78 LYS A N 1
ATOM 623 C CA . LYS A 1 78 ? -15.283 -2.191 9.280 1.00 83.25 78 LYS A CA 1
ATOM 624 C C . LYS A 1 78 ? -15.382 -3.536 8.535 1.00 83.25 78 LYS A C 1
ATOM 626 O O . LYS A 1 78 ? -16.449 -4.133 8.477 1.00 83.25 78 LYS A O 1
ATOM 631 N N . LYS A 1 79 ? -14.273 -4.034 7.978 1.00 82.19 79 LYS A N 1
ATOM 632 C CA . LYS A 1 79 ? -14.188 -5.283 7.198 1.00 82.19 79 LYS A CA 1
ATOM 633 C C . LYS A 1 79 ? -13.410 -6.391 7.916 1.00 82.19 79 LYS A C 1
ATOM 635 O O . LYS A 1 79 ? -13.295 -7.496 7.392 1.00 82.19 79 LYS A O 1
ATOM 640 N N . CYS A 1 80 ? -12.816 -6.119 9.080 1.00 82.50 80 CYS A N 1
ATOM 641 C CA . CYS A 1 80 ? -12.057 -7.134 9.809 1.00 82.50 80 CYS A CA 1
ATOM 642 C C . CYS A 1 80 ? -12.995 -8.073 10.572 1.00 82.50 80 CYS A C 1
ATOM 644 O O . CYS A 1 80 ? -13.785 -7.626 11.392 1.00 82.50 80 CYS A O 1
ATOM 646 N N . GLN A 1 81 ? -12.836 -9.378 10.348 1.00 76.12 81 GLN A N 1
ATOM 647 C CA . GLN A 1 81 ? -13.554 -10.429 11.082 1.00 76.12 81 GLN A CA 1
ATOM 648 C C . GLN A 1 81 ? -12.744 -11.001 12.255 1.00 76.12 81 GLN A C 1
ATOM 650 O O . GLN A 1 81 ? -13.290 -11.675 13.120 1.00 76.12 81 GLN A O 1
ATOM 655 N N . LYS A 1 82 ? -11.428 -10.754 12.282 1.00 82.19 82 LYS A N 1
ATOM 656 C CA . LYS A 1 82 ? -10.515 -11.266 13.307 1.00 82.19 82 LYS A CA 1
ATOM 657 C C . LYS A 1 82 ? -9.486 -10.223 13.722 1.00 82.19 82 LYS A C 1
ATOM 659 O O . LYS A 1 82 ? -9.108 -9.367 12.917 1.00 82.19 82 LYS A O 1
ATOM 664 N N . LYS A 1 83 ? -9.012 -10.340 14.963 1.00 80.56 83 LYS A N 1
ATOM 665 C CA . LYS A 1 83 ? -7.857 -9.597 15.482 1.00 80.56 83 LYS A CA 1
ATOM 666 C C . LYS A 1 83 ? -6.571 -10.395 15.256 1.00 80.56 83 LYS A C 1
ATOM 668 O O . LYS A 1 83 ? -6.595 -11.622 15.226 1.00 80.56 83 LYS A O 1
ATOM 673 N N . TYR A 1 84 ? -5.461 -9.680 15.093 1.00 83.50 84 TYR A N 1
ATOM 674 C CA . TYR A 1 84 ? -4.132 -10.257 14.882 1.00 83.50 84 TYR A CA 1
ATOM 675 C C . TYR A 1 84 ? -3.307 -10.094 16.154 1.00 83.50 84 TYR A C 1
ATOM 677 O O . TYR A 1 84 ? -3.122 -8.969 16.634 1.00 83.50 84 TYR A O 1
ATOM 685 N N . SER A 1 85 ? -2.831 -11.208 16.705 1.00 81.75 85 SER A N 1
ATOM 686 C CA . SER A 1 85 ? -2.157 -11.233 18.007 1.00 81.75 85 SER A CA 1
ATOM 687 C C . SER A 1 85 ? -0.704 -10.772 17.897 1.00 81.75 85 SER A C 1
ATOM 689 O O . SER A 1 85 ? -0.225 -10.039 18.759 1.00 81.75 85 SER A O 1
ATOM 691 N N . SER A 1 86 ? -0.022 -11.121 16.802 1.00 87.12 86 SER A N 1
ATOM 692 C CA . SER A 1 86 ? 1.397 -10.815 16.598 1.00 87.12 86 SER A CA 1
ATOM 693 C C . SER A 1 86 ? 1.646 -9.762 15.515 1.00 87.12 86 SER A C 1
ATOM 695 O O . SER A 1 86 ? 0.900 -9.629 14.542 1.00 87.12 86 SER A O 1
ATOM 697 N N . SER A 1 87 ? 2.762 -9.040 15.642 1.00 84.62 87 SER A N 1
ATOM 698 C CA . SER A 1 87 ? 3.249 -8.107 14.616 1.00 84.62 87 SER A CA 1
ATOM 699 C C . SER A 1 87 ? 3.470 -8.795 13.264 1.00 84.62 87 SER A C 1
ATOM 701 O O . SER A 1 87 ? 3.127 -8.241 12.222 1.00 84.62 87 SER A O 1
ATOM 703 N N . SER A 1 88 ? 3.975 -10.031 13.278 1.00 82.94 88 SER A N 1
ATOM 704 C CA . SER A 1 88 ? 4.216 -10.829 12.072 1.00 82.94 88 SER A CA 1
ATOM 705 C C . SER A 1 88 ? 2.928 -11.139 11.311 1.00 82.94 88 SER A C 1
ATOM 707 O O . SER A 1 88 ? 2.882 -11.003 10.087 1.00 82.94 88 SER A O 1
ATOM 709 N N . GLU A 1 89 ? 1.864 -11.520 12.017 1.00 83.88 89 GLU A N 1
ATOM 710 C CA . GLU A 1 89 ? 0.556 -11.749 11.402 1.00 83.88 89 GLU A CA 1
ATOM 711 C C . GLU A 1 89 ? -0.030 -10.470 10.807 1.00 83.88 89 GLU A C 1
ATOM 713 O O . GLU A 1 89 ? -0.524 -10.497 9.680 1.00 83.88 89 GLU A O 1
ATOM 718 N N . ARG A 1 90 ? 0.087 -9.341 11.521 1.00 85.81 90 ARG A N 1
ATOM 719 C CA . ARG A 1 90 ? -0.352 -8.029 11.021 1.00 85.81 90 ARG A CA 1
ATOM 720 C C . ARG A 1 90 ? 0.360 -7.685 9.721 1.00 85.81 90 ARG A C 1
ATOM 722 O O . ARG A 1 90 ? -0.300 -7.375 8.739 1.00 85.81 90 ARG A O 1
ATOM 729 N N . ILE A 1 91 ? 1.685 -7.820 9.674 1.00 83.94 91 ILE A N 1
ATOM 730 C CA . ILE A 1 91 ? 2.483 -7.539 8.471 1.00 83.94 91 ILE A CA 1
ATOM 731 C C . ILE A 1 91 ? 2.071 -8.445 7.303 1.00 83.94 91 ILE A C 1
ATOM 733 O O . ILE A 1 91 ? 1.918 -7.965 6.176 1.00 83.94 91 ILE A O 1
ATOM 737 N N . ARG A 1 92 ? 1.869 -9.747 7.550 1.00 83.56 92 ARG A N 1
ATOM 738 C CA . ARG A 1 92 ? 1.412 -10.692 6.516 1.00 83.56 92 ARG A CA 1
ATOM 739 C C . ARG A 1 92 ? 0.042 -10.302 5.969 1.00 83.56 92 ARG A C 1
ATOM 741 O O . ARG A 1 92 ? -0.149 -10.321 4.754 1.00 83.56 92 ARG A O 1
ATOM 748 N N . GLU A 1 93 ? -0.881 -9.919 6.842 1.00 87.06 93 GLU A N 1
ATOM 749 C CA . GLU A 1 93 ? -2.212 -9.476 6.438 1.00 87.06 93 GLU A CA 1
ATOM 750 C C . GLU A 1 93 ? -2.170 -8.154 5.666 1.00 87.06 93 GLU A C 1
ATOM 752 O O . GLU A 1 93 ? -2.766 -8.063 4.595 1.00 87.06 93 GLU A O 1
ATOM 757 N N . MET A 1 94 ? -1.446 -7.144 6.156 1.00 86.25 94 MET A N 1
ATOM 758 C CA . MET A 1 94 ? -1.277 -5.863 5.457 1.00 86.25 94 MET A CA 1
ATOM 759 C C . MET A 1 94 ? -0.762 -6.088 4.032 1.00 86.25 94 MET A C 1
ATOM 761 O O . MET A 1 94 ? -1.281 -5.522 3.071 1.00 86.25 94 MET A O 1
ATOM 765 N N . ARG A 1 95 ? 0.232 -6.973 3.883 1.00 81.88 95 ARG A N 1
ATOM 766 C CA . ARG A 1 95 ? 0.789 -7.345 2.580 1.00 81.88 95 ARG A CA 1
ATOM 767 C C . ARG A 1 95 ? -0.241 -8.062 1.703 1.00 81.88 95 ARG A C 1
ATOM 769 O O . ARG A 1 95 ? -0.348 -7.737 0.525 1.00 81.88 95 ARG A O 1
ATOM 776 N N . ARG A 1 96 ? -1.019 -8.996 2.263 1.00 84.81 96 ARG A N 1
ATOM 777 C CA . ARG A 1 96 ? -2.118 -9.670 1.549 1.00 84.81 96 ARG A CA 1
ATOM 778 C C . ARG A 1 96 ? -3.126 -8.656 1.001 1.00 84.81 96 ARG A C 1
ATOM 780 O O . ARG A 1 96 ? -3.462 -8.735 -0.173 1.00 84.81 96 ARG A O 1
ATOM 787 N N . ARG A 1 97 ? -3.557 -7.695 1.824 1.00 86.81 97 ARG A N 1
ATOM 788 C CA . ARG A 1 97 ? -4.519 -6.644 1.442 1.00 86.81 97 ARG A CA 1
ATOM 789 C C . ARG A 1 97 ? -3.983 -5.735 0.346 1.00 86.81 97 ARG A C 1
ATOM 791 O O . ARG A 1 97 ? -4.705 -5.416 -0.590 1.00 86.81 97 ARG A O 1
ATOM 798 N N . LEU A 1 98 ? -2.711 -5.351 0.441 1.00 83.44 98 LEU A N 1
ATOM 799 C CA . LEU A 1 98 ? -2.051 -4.568 -0.599 1.00 83.44 98 LEU A CA 1
ATOM 800 C C . LEU A 1 98 ? -2.072 -5.308 -1.944 1.00 83.44 98 LEU A C 1
ATOM 802 O O . LEU A 1 98 ? -2.404 -4.718 -2.966 1.00 83.44 98 LEU A O 1
ATOM 806 N N . TYR A 1 99 ? -1.759 -6.604 -1.944 1.00 79.69 99 TYR A N 1
ATOM 807 C CA . TYR A 1 99 ? -1.812 -7.430 -3.150 1.00 79.69 99 TYR A CA 1
ATOM 808 C C . TYR A 1 99 ? -3.226 -7.590 -3.705 1.00 79.69 99 TYR A C 1
ATOM 810 O O . TYR A 1 99 ? -3.405 -7.496 -4.916 1.00 79.69 99 TYR A O 1
ATOM 818 N N . GLU A 1 100 ? -4.220 -7.762 -2.836 1.00 83.81 100 GLU A N 1
ATOM 819 C CA . GLU A 1 100 ? -5.635 -7.833 -3.212 1.00 83.81 100 GLU A CA 1
ATOM 820 C C . GLU A 1 100 ? -6.084 -6.559 -3.946 1.00 83.81 100 GLU A C 1
ATOM 822 O O . GLU A 1 100 ? -6.614 -6.644 -5.050 1.00 83.81 100 GLU A O 1
ATOM 827 N N . ILE A 1 101 ? -5.764 -5.376 -3.405 1.00 84.19 101 ILE A N 1
ATOM 828 C CA . ILE A 1 101 ? -6.066 -4.080 -4.043 1.00 84.19 101 ILE A CA 1
ATOM 829 C C . ILE A 1 101 ? -5.389 -3.954 -5.411 1.00 84.19 101 ILE A C 1
ATOM 831 O O . ILE A 1 101 ? -5.960 -3.408 -6.352 1.00 84.19 101 ILE A O 1
ATOM 835 N N . LYS A 1 102 ? -4.161 -4.460 -5.538 1.00 76.81 102 LYS A N 1
ATOM 836 C CA . LYS A 1 102 ? -3.398 -4.395 -6.788 1.00 76.81 102 LYS A CA 1
ATOM 837 C C . LYS A 1 102 ? -3.783 -5.481 -7.796 1.00 76.81 102 LYS A C 1
ATOM 839 O 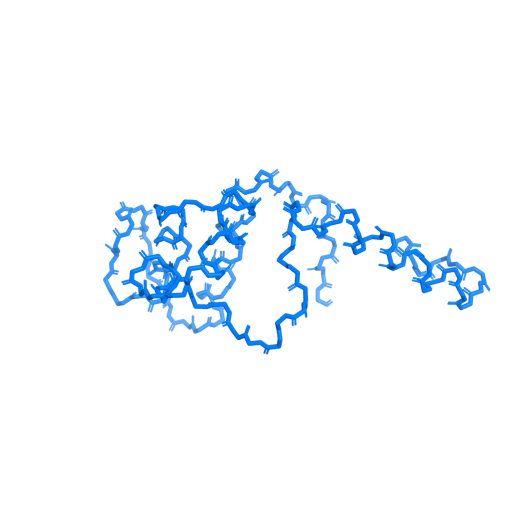O . LYS A 1 102 ? -3.150 -5.547 -8.847 1.00 76.81 102 LYS A O 1
ATOM 844 N N . GLY A 1 103 ? -4.782 -6.319 -7.498 1.00 71.38 103 GLY A N 1
ATOM 845 C CA . GLY A 1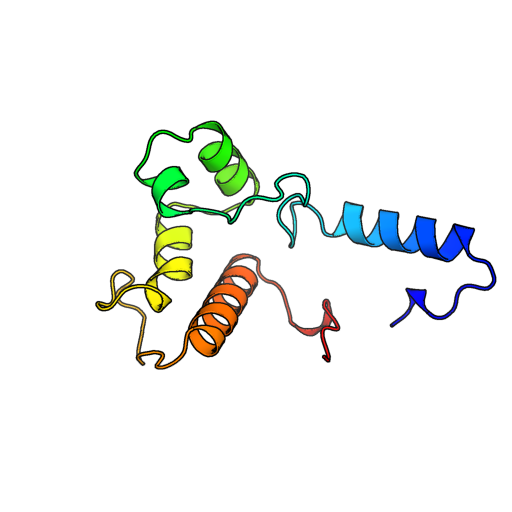 103 ? -5.182 -7.433 -8.362 1.00 71.38 103 GLY A CA 1
ATOM 846 C C . GLY A 1 103 ? -4.057 -8.449 -8.562 1.00 71.38 103 GLY A C 1
ATOM 847 O O . GLY A 1 103 ? -3.964 -9.095 -9.604 1.00 71.38 103 GLY A O 1
ATOM 848 N N . PHE A 1 104 ? -3.148 -8.549 -7.592 1.00 65.94 104 PHE A N 1
ATOM 849 C CA . PHE A 1 104 ? -1.986 -9.408 -7.697 1.00 65.94 104 PHE A CA 1
ATOM 850 C C . PHE A 1 104 ? -2.381 -10.861 -7.427 1.00 65.94 104 PHE A C 1
ATOM 852 O O . PHE A 1 104 ? -2.547 -11.272 -6.276 1.00 65.94 104 PHE A O 1
ATOM 859 N N . ASN A 1 105 ? -2.501 -11.657 -8.490 1.00 56.75 105 ASN A N 1
ATOM 860 C CA . ASN A 1 105 ? -2.627 -13.103 -8.363 1.00 56.75 105 ASN A CA 1
ATOM 861 C C . ASN A 1 105 ? -1.295 -13.694 -7.882 1.00 56.75 105 ASN A C 1
ATOM 863 O O . ASN A 1 105 ? -0.236 -13.449 -8.460 1.00 56.75 105 ASN A O 1
ATOM 867 N N . ARG A 1 106 ? -1.358 -14.488 -6.804 1.00 52.31 106 ARG A N 1
ATOM 868 C C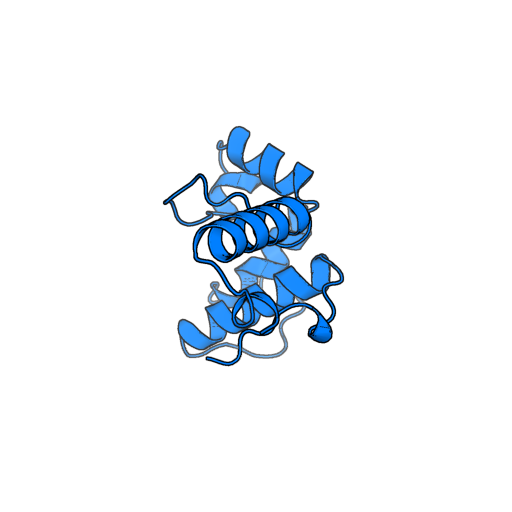A . ARG A 1 106 ? -0.209 -15.103 -6.106 1.00 52.31 106 ARG A CA 1
ATOM 869 C C . ARG A 1 106 ? 0.742 -15.903 -7.007 1.00 52.31 106 ARG A C 1
ATOM 871 O O . ARG A 1 106 ? 1.862 -16.167 -6.588 1.00 52.31 106 ARG A O 1
ATOM 878 N N . GLU A 1 107 ? 0.329 -16.249 -8.221 1.00 48.56 107 GLU A N 1
ATOM 879 C CA . GLU A 1 107 ? 1.138 -16.979 -9.202 1.00 48.56 107 GLU A CA 1
ATOM 880 C C . GLU A 1 107 ? 2.362 -16.191 -9.704 1.00 48.56 107 GLU A C 1
ATOM 882 O O . GLU A 1 107 ? 3.324 -16.794 -10.170 1.00 48.56 107 GLU A O 1
ATOM 887 N N . VAL A 1 108 ? 2.384 -14.858 -9.561 1.00 45.97 108 VAL A N 1
ATOM 888 C CA . VAL A 1 108 ? 3.432 -14.001 -10.154 1.00 45.97 108 VAL A CA 1
ATOM 889 C C . VAL A 1 108 ? 4.544 -13.611 -9.157 1.00 45.97 108 VAL A C 1
ATOM 891 O O . VAL A 1 108 ? 5.557 -13.048 -9.564 1.00 45.97 108 VAL A O 1
ATOM 894 N N . CYS A 1 109 ? 4.432 -13.918 -7.852 1.00 42.09 109 CYS A N 1
ATOM 895 C CA . CYS A 1 109 ? 5.531 -13.672 -6.897 1.00 42.09 109 CYS A CA 1
ATOM 896 C C . CYS A 1 109 ? 5.941 -14.942 -6.146 1.00 42.09 109 CYS A C 1
ATOM 898 O O . CYS A 1 109 ? 5.278 -15.321 -5.175 1.00 42.09 109 CYS A O 1
ATOM 900 N N . PRO A 1 110 ? 7.066 -15.576 -6.516 1.00 38.75 110 PRO A N 1
ATOM 901 C CA . PRO A 1 110 ? 7.603 -16.695 -5.772 1.00 38.75 110 PRO A CA 1
ATOM 902 C C . PRO A 1 110 ? 8.361 -16.145 -4.560 1.00 38.75 110 PRO A C 1
ATOM 904 O O . PRO A 1 110 ? 9.578 -15.990 -4.590 1.00 38.75 110 PRO A O 1
ATOM 907 N N . TYR A 1 111 ? 7.645 -15.840 -3.481 1.00 42.97 111 TYR A N 1
ATOM 908 C CA . TYR A 1 111 ? 8.250 -15.748 -2.152 1.00 42.97 111 TYR A CA 1
ATOM 909 C C . TYR A 1 111 ? 7.855 -16.983 -1.347 1.00 42.97 111 TYR A C 1
ATOM 911 O O . TYR A 1 111 ? 7.090 -16.917 -0.388 1.00 42.97 111 TYR A O 1
ATOM 919 N N . THR A 1 112 ? 8.383 -18.132 -1.762 1.00 36.72 112 THR A N 1
ATOM 920 C CA . THR A 1 112 ? 8.723 -19.186 -0.806 1.00 36.72 112 THR A CA 1
ATOM 921 C C . THR A 1 112 ? 9.967 -18.712 -0.060 1.00 36.72 112 THR A C 1
ATOM 923 O O . THR A 1 112 ? 10.950 -18.339 -0.705 1.00 36.72 112 THR A O 1
ATOM 926 N N . HIS A 1 113 ? 9.843 -18.640 1.267 1.00 36.66 113 HIS A N 1
ATOM 927 C CA . HIS A 1 113 ? 10.907 -18.326 2.221 1.00 36.66 113 HIS A CA 1
ATOM 928 C C . HIS A 1 113 ? 12.215 -19.067 1.924 1.00 36.66 113 HIS A C 1
ATOM 930 O O . HIS A 1 113 ? 12.139 -20.235 1.480 1.00 36.66 113 HIS A O 1
#

pLDDT: mean 74.4, std 13.85, range [36.66, 89.69]